Protein AF-A0A4Q4CW64-F1 (afdb_monomer)

Structure (mmCIF, N/CA/C/O backbone):
data_AF-A0A4Q4CW64-F1
#
_entry.id   AF-A0A4Q4CW64-F1
#
loop_
_atom_site.group_PDB
_atom_site.id
_atom_site.type_symbol
_atom_site.label_atom_id
_atom_site.label_alt_id
_atom_site.label_comp_id
_atom_site.label_asym_id
_atom_site.label_entity_id
_atom_site.label_seq_id
_atom_site.pdbx_PDB_ins_code
_atom_site.Cartn_x
_atom_site.Cartn_y
_atom_site.Cartn_z
_atom_site.occupancy
_atom_site.B_iso_or_equiv
_atom_site.auth_seq_id
_atom_site.auth_comp_id
_atom_site.auth_asym_id
_atom_site.auth_atom_id
_atom_site.pdbx_PDB_model_num
ATOM 1 N N . MET A 1 1 ? 19.127 7.702 -11.900 1.00 63.56 1 MET A N 1
ATOM 2 C CA . MET A 1 1 ? 18.002 7.411 -10.992 1.00 63.56 1 MET A CA 1
ATOM 3 C C . MET A 1 1 ? 16.753 7.325 -11.846 1.00 63.56 1 MET A C 1
ATOM 5 O O . MET A 1 1 ? 16.747 7.939 -12.908 1.00 63.56 1 MET A O 1
ATOM 9 N N . SER A 1 2 ? 15.791 6.485 -11.465 1.00 87.12 2 SER A N 1
ATOM 10 C CA . SER A 1 2 ? 14.531 6.346 -12.199 1.00 87.12 2 SER A CA 1
ATOM 11 C C . SER A 1 2 ? 13.650 7.577 -11.976 1.00 87.12 2 SER A C 1
ATOM 13 O O . SER A 1 2 ? 13.754 8.236 -10.934 1.00 87.12 2 SER A O 1
ATOM 15 N N . ALA A 1 3 ? 12.773 7.893 -12.928 1.00 92.69 3 ALA A N 1
ATOM 16 C CA . ALA A 1 3 ? 11.870 9.040 -12.815 1.00 92.69 3 ALA A CA 1
ATOM 17 C C . ALA A 1 3 ? 10.933 8.899 -11.603 1.00 92.69 3 ALA A C 1
ATOM 19 O O . ALA A 1 3 ? 10.601 9.889 -10.939 1.00 92.69 3 ALA A O 1
ATOM 20 N N . VAL A 1 4 ? 10.528 7.667 -11.283 1.00 94.00 4 VAL A N 1
ATOM 21 C CA . VAL A 1 4 ? 9.762 7.367 -10.068 1.00 94.00 4 VAL A CA 1
ATOM 22 C C . VAL A 1 4 ? 10.582 7.623 -8.798 1.00 94.00 4 VAL A C 1
ATOM 24 O O . VAL A 1 4 ? 10.061 8.239 -7.866 1.00 94.00 4 VAL A O 1
ATOM 27 N N . ALA A 1 5 ? 11.855 7.214 -8.750 1.00 90.81 5 ALA A N 1
ATOM 28 C CA . ALA A 1 5 ? 12.705 7.443 -7.580 1.00 90.81 5 ALA A CA 1
ATOM 29 C C . ALA A 1 5 ? 12.932 8.939 -7.312 1.00 90.81 5 ALA A C 1
ATOM 31 O O . ALA A 1 5 ? 12.840 9.365 -6.162 1.00 90.81 5 ALA A O 1
ATOM 32 N N . ASP A 1 6 ? 13.145 9.745 -8.356 1.00 94.62 6 ASP A N 1
ATOM 33 C CA . ASP A 1 6 ? 13.330 11.194 -8.214 1.00 94.62 6 ASP A CA 1
ATOM 34 C C . ASP A 1 6 ? 12.064 11.883 -7.672 1.00 94.62 6 ASP A C 1
ATOM 36 O O . ASP A 1 6 ? 12.142 12.768 -6.815 1.00 94.62 6 ASP A O 1
ATOM 40 N N . ARG A 1 7 ? 10.874 11.449 -8.113 1.00 95.12 7 ARG A N 1
ATOM 41 C CA . ARG A 1 7 ? 9.589 11.956 -7.596 1.00 95.12 7 ARG A CA 1
ATOM 42 C C . ARG A 1 7 ? 9.367 11.586 -6.135 1.00 95.12 7 ARG A C 1
ATOM 44 O O . ARG A 1 7 ? 8.898 12.424 -5.369 1.00 95.12 7 ARG A O 1
ATOM 51 N N . LEU A 1 8 ? 9.703 10.357 -5.745 1.00 94.75 8 LEU A N 1
ATOM 52 C CA . LEU A 1 8 ? 9.642 9.944 -4.343 1.00 94.75 8 LEU A CA 1
ATOM 53 C C . LEU A 1 8 ? 10.621 10.765 -3.496 1.00 94.75 8 LEU A C 1
ATOM 55 O O . LEU A 1 8 ? 10.221 11.299 -2.463 1.00 94.75 8 LEU A O 1
ATOM 59 N N . ALA A 1 9 ? 11.852 10.964 -3.972 1.00 95.06 9 ALA A N 1
ATOM 60 C CA . ALA A 1 9 ? 12.859 11.759 -3.275 1.00 95.06 9 ALA A CA 1
ATOM 61 C C . ALA A 1 9 ? 12.421 13.222 -3.081 1.00 95.06 9 ALA A C 1
ATOM 63 O O . ALA A 1 9 ? 12.618 13.781 -2.002 1.00 95.06 9 ALA A O 1
ATOM 64 N N . ALA A 1 10 ? 11.756 13.827 -4.072 1.00 96.06 10 ALA A N 1
ATOM 65 C CA . ALA A 1 10 ? 11.176 15.169 -3.951 1.00 96.06 10 ALA A CA 1
ATOM 66 C C . ALA A 1 10 ? 10.079 15.268 -2.869 1.00 96.06 10 ALA A C 1
ATOM 68 O O . ALA A 1 10 ? 9.828 16.352 -2.346 1.00 96.06 10 ALA A O 1
ATOM 69 N N . LEU A 1 11 ? 9.452 14.144 -2.510 1.00 93.62 11 LEU A N 1
ATOM 70 C CA . LEU A 1 11 ? 8.486 14.025 -1.413 1.00 93.62 11 LEU A CA 1
ATOM 71 C C . LEU A 1 11 ? 9.136 13.602 -0.082 1.00 93.62 11 LEU A C 1
ATOM 73 O O . LEU A 1 11 ? 8.417 13.345 0.884 1.00 93.62 11 LEU A O 1
ATOM 77 N N . GLY A 1 12 ? 10.469 13.492 -0.026 1.00 94.94 12 GLY A N 1
ATOM 78 C CA . GLY A 1 12 ? 11.199 12.983 1.138 1.00 94.94 12 GLY A CA 1
ATOM 79 C C . GLY A 1 12 ? 11.031 11.477 1.362 1.00 94.94 12 GLY A C 1
ATOM 80 O O . GLY A 1 12 ? 11.230 11.000 2.476 1.00 94.94 12 GLY A O 1
ATOM 81 N N . LEU A 1 13 ? 10.638 10.733 0.325 1.00 93.81 13 LEU A N 1
ATOM 82 C CA . LEU A 1 13 ? 10.399 9.292 0.366 1.00 93.81 13 LEU A CA 1
ATOM 83 C C . LEU A 1 13 ? 11.449 8.529 -0.448 1.00 93.81 13 LEU A C 1
ATOM 85 O O . LEU A 1 13 ? 12.072 9.055 -1.369 1.00 93.81 13 LEU A O 1
ATOM 89 N N . SER A 1 14 ? 11.588 7.243 -0.154 1.00 92.94 14 SER A N 1
ATOM 90 C CA . SER A 1 14 ? 12.343 6.285 -0.959 1.00 92.94 14 SER A CA 1
ATOM 91 C C . SER A 1 14 ? 11.545 4.994 -1.098 1.00 92.94 14 SER A C 1
ATOM 93 O O . SER A 1 14 ? 10.634 4.736 -0.314 1.00 92.94 14 SER A O 1
ATOM 95 N N . VAL A 1 15 ? 11.859 4.179 -2.107 1.00 90.69 15 VAL A N 1
ATOM 96 C CA . VAL A 1 15 ? 11.247 2.850 -2.230 1.00 90.69 15 VAL A CA 1
ATOM 97 C C . VAL A 1 15 ? 11.816 1.956 -1.118 1.00 90.69 15 VAL A C 1
ATOM 99 O O . VAL A 1 15 ? 13.035 1.759 -1.085 1.00 90.69 15 VAL A O 1
ATOM 102 N N . PRO A 1 16 ? 10.985 1.425 -0.203 1.00 90.50 16 PRO A N 1
ATOM 103 C CA . PRO A 1 16 ? 11.455 0.577 0.878 1.00 90.50 16 PRO A CA 1
ATOM 104 C C . PRO A 1 16 ? 11.839 -0.811 0.350 1.00 90.50 16 PRO A C 1
ATOM 106 O O . PRO A 1 16 ? 11.431 -1.208 -0.747 1.00 90.50 16 PRO A O 1
ATOM 109 N N . PRO A 1 17 ? 12.588 -1.600 1.136 1.00 87.00 17 PRO A N 1
ATOM 110 C CA . PRO A 1 17 ? 12.731 -3.023 0.875 1.00 87.00 17 PRO A CA 1
ATOM 111 C C . PRO A 1 17 ? 11.361 -3.707 0.833 1.00 87.00 17 PRO A C 1
ATOM 113 O O . PRO A 1 17 ? 10.482 -3.423 1.646 1.00 87.00 17 PRO A O 1
ATOM 116 N N . VAL A 1 18 ? 11.192 -4.654 -0.087 1.00 85.88 18 VAL A N 1
ATOM 117 C CA . VAL A 1 18 ? 9.947 -5.418 -0.217 1.00 85.88 18 VAL A CA 1
ATOM 118 C C . VAL A 1 18 ? 9.696 -6.208 1.065 1.00 85.88 18 VAL A C 1
ATOM 120 O O . VAL A 1 18 ? 10.542 -7.000 1.494 1.00 85.88 18 VAL A O 1
ATOM 123 N N . ALA A 1 19 ? 8.522 -6.015 1.667 1.00 79.38 19 ALA A N 1
ATOM 124 C CA . ALA A 1 19 ? 8.124 -6.766 2.848 1.00 79.38 19 ALA A CA 1
ATOM 125 C C . ALA A 1 19 ? 8.098 -8.274 2.546 1.00 79.38 19 ALA A C 1
ATOM 127 O O . ALA A 1 19 ? 7.601 -8.717 1.505 1.00 79.38 19 ALA A O 1
ATOM 128 N N . LYS A 1 20 ? 8.620 -9.082 3.475 1.00 79.00 20 LYS A N 1
ATOM 129 C CA . LYS A 1 20 ? 8.531 -10.541 3.357 1.00 79.00 20 LYS A CA 1
ATOM 130 C C . LYS A 1 20 ? 7.056 -10.963 3.437 1.00 79.00 20 LYS A C 1
ATOM 132 O O . LYS A 1 20 ? 6.354 -10.480 4.327 1.00 79.00 20 LYS A O 1
ATOM 137 N N . PRO A 1 21 ? 6.583 -11.868 2.562 1.00 78.31 21 PRO A N 1
ATOM 138 C CA . PRO A 1 21 ? 5.235 -12.412 2.669 1.00 78.31 21 PRO A CA 1
ATOM 139 C C . PRO A 1 21 ? 4.969 -13.020 4.048 1.00 78.31 21 PRO A C 1
ATOM 141 O O . PRO A 1 21 ? 5.820 -13.713 4.605 1.00 78.31 21 PRO A O 1
ATOM 144 N N . VAL A 1 22 ? 3.768 -12.787 4.580 1.00 73.94 22 VAL A N 1
ATOM 145 C CA . VAL A 1 22 ? 3.339 -13.303 5.894 1.00 73.94 22 VAL A CA 1
ATOM 146 C C . VAL A 1 22 ? 2.865 -14.765 5.800 1.00 73.94 22 VAL A C 1
ATOM 148 O O . VAL A 1 22 ? 2.749 -15.456 6.808 1.00 73.94 22 VAL A O 1
ATOM 151 N N . ALA A 1 23 ? 2.606 -15.260 4.586 1.00 77.00 23 ALA A N 1
ATOM 152 C CA . ALA A 1 23 ? 2.188 -16.634 4.312 1.00 77.00 23 ALA A CA 1
ATOM 153 C C . ALA A 1 23 ? 2.653 -17.086 2.912 1.00 77.00 23 ALA A C 1
ATOM 155 O O . ALA A 1 23 ? 3.464 -16.422 2.269 1.00 77.00 23 ALA A O 1
ATOM 156 N N . ALA A 1 24 ? 2.138 -18.222 2.431 1.00 86.75 24 ALA A N 1
ATOM 157 C CA . ALA A 1 24 ? 2.483 -18.810 1.134 1.00 86.75 24 ALA A CA 1
ATOM 158 C C . ALA A 1 24 ? 1.832 -18.067 -0.057 1.00 86.75 24 ALA A C 1
ATOM 160 O O . ALA A 1 24 ? 0.969 -18.608 -0.746 1.00 86.75 24 ALA A O 1
ATOM 161 N N . TYR A 1 25 ? 2.238 -16.817 -0.287 1.00 86.00 25 TYR A N 1
ATOM 162 C CA . TYR A 1 25 ? 1.871 -15.99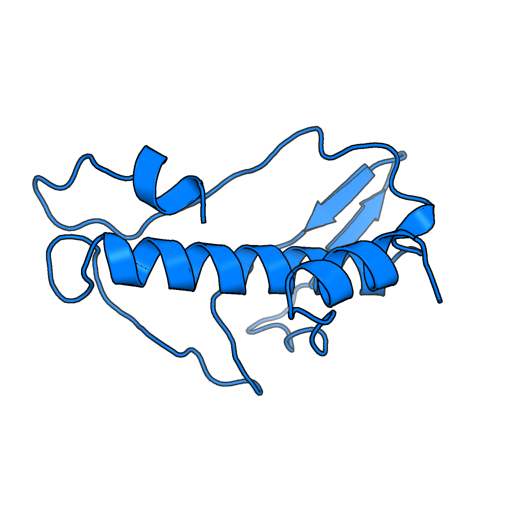9 -1.449 1.00 86.00 25 TYR A CA 1
ATOM 163 C C . TYR A 1 25 ? 3.031 -15.069 -1.849 1.00 86.00 25 TYR A C 1
ATOM 165 O O . TYR A 1 25 ? 3.977 -14.886 -1.084 1.00 86.00 25 TYR A O 1
ATOM 173 N N . VAL A 1 26 ? 2.973 -14.481 -3.049 1.00 92.50 26 VAL A N 1
ATOM 174 C CA . VAL A 1 26 ? 3.982 -13.520 -3.540 1.00 92.50 26 VAL A CA 1
ATOM 175 C C . VAL A 1 26 ? 3.521 -12.066 -3.346 1.00 92.50 26 VAL A C 1
ATOM 177 O O . VAL A 1 26 ? 2.318 -11.802 -3.423 1.00 92.50 26 VAL A O 1
ATOM 180 N N . PRO A 1 27 ? 4.430 -11.098 -3.117 1.00 92.62 27 PRO A N 1
ATOM 181 C CA . PRO A 1 27 ? 4.056 -9.695 -2.902 1.00 92.62 27 PRO A CA 1
ATOM 182 C C . PRO A 1 27 ? 3.325 -9.072 -4.096 1.00 92.62 27 PRO A C 1
ATOM 184 O O . PRO A 1 27 ? 2.388 -8.297 -3.905 1.00 92.62 27 PRO A O 1
ATOM 187 N N . ALA A 1 28 ? 3.732 -9.442 -5.312 1.00 96.50 28 ALA A N 1
ATOM 188 C CA . ALA A 1 28 ? 3.098 -9.048 -6.559 1.00 96.50 28 ALA A CA 1
ATOM 189 C C . ALA A 1 28 ? 3.320 -10.101 -7.656 1.00 96.50 28 ALA A C 1
ATOM 191 O O . ALA A 1 28 ? 4.220 -10.937 -7.556 1.00 96.50 28 ALA A O 1
ATOM 192 N N . LEU A 1 29 ? 2.504 -10.044 -8.708 1.00 96.88 29 LEU A N 1
ATOM 193 C CA . LEU A 1 29 ? 2.632 -10.864 -9.911 1.00 96.88 29 LEU A CA 1
ATOM 194 C C . LEU A 1 29 ? 2.340 -10.016 -11.153 1.00 96.88 29 LEU A C 1
ATOM 196 O O . LEU A 1 29 ? 1.295 -9.368 -11.228 1.00 96.88 29 LEU A O 1
ATOM 200 N N . ALA A 1 30 ? 3.234 -10.065 -12.141 1.00 97.69 30 ALA A N 1
ATOM 201 C CA . ALA A 1 30 ? 2.994 -9.511 -13.468 1.00 97.69 30 ALA A CA 1
ATOM 202 C C . ALA A 1 30 ? 2.304 -10.556 -14.361 1.00 97.69 30 ALA A C 1
ATOM 204 O O . ALA A 1 30 ? 2.821 -11.659 -14.555 1.00 97.69 30 ALA A O 1
ATOM 205 N N . HIS A 1 31 ? 1.131 -10.229 -14.902 1.00 97.44 31 HIS A N 1
ATOM 206 C CA . HIS A 1 31 ? 0.382 -11.107 -15.797 1.00 97.44 31 HIS A CA 1
ATOM 207 C C . HIS A 1 31 ? -0.519 -10.310 -16.746 1.00 97.44 31 HIS A C 1
ATOM 209 O O . HIS A 1 31 ? -1.248 -9.416 -16.323 1.00 97.44 31 HIS A O 1
ATOM 215 N N . GLY A 1 32 ? -0.497 -10.652 -18.039 1.00 96.12 32 GLY A N 1
ATOM 216 C CA . GLY A 1 32 ? -1.415 -10.077 -19.029 1.00 96.12 32 GLY A CA 1
ATOM 217 C C . GLY A 1 32 ? -1.308 -8.556 -19.198 1.00 96.12 32 GLY A C 1
ATOM 218 O O . GLY A 1 32 ? -2.314 -7.913 -19.474 1.00 96.12 32 GLY A O 1
ATOM 219 N N . GLY A 1 33 ? -0.119 -7.977 -18.994 1.00 96.44 33 GLY A N 1
ATOM 220 C CA . GLY A 1 33 ? 0.104 -6.525 -19.066 1.00 96.44 33 GLY A CA 1
ATOM 221 C C . GLY A 1 33 ? -0.265 -5.753 -17.794 1.00 96.44 33 GLY A C 1
ATOM 222 O O . GLY A 1 33 ? -0.171 -4.530 -17.782 1.00 96.44 33 GLY A O 1
ATOM 223 N N . PHE A 1 34 ? -0.653 -6.446 -16.722 1.00 98.19 34 PHE A N 1
ATOM 224 C CA . PHE A 1 34 ? -0.939 -5.852 -15.420 1.00 98.19 34 PHE A CA 1
ATOM 225 C C . PHE A 1 34 ? 0.016 -6.384 -14.357 1.00 98.19 34 PHE A C 1
ATOM 227 O O . PHE A 1 34 ? 0.462 -7.529 -14.425 1.00 98.19 34 PHE A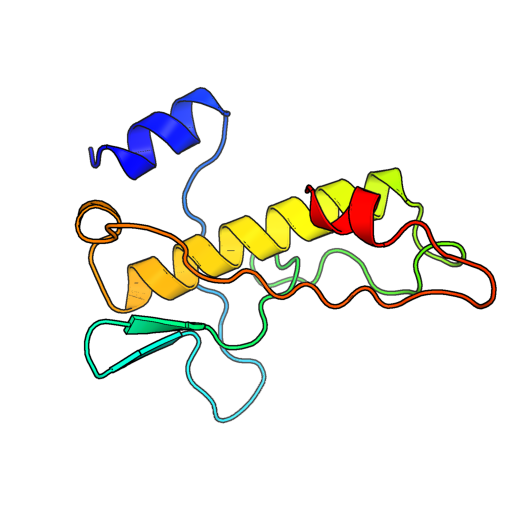 O 1
ATOM 234 N N . VAL A 1 35 ? 0.272 -5.569 -13.337 1.00 98.31 35 VAL A N 1
ATOM 235 C CA . VAL A 1 35 ? 0.872 -6.022 -12.081 1.00 98.31 35 VAL A CA 1
ATOM 236 C C . VAL A 1 35 ? -0.213 -6.030 -11.016 1.00 98.31 35 VAL A C 1
ATOM 238 O O . VAL A 1 35 ? -0.854 -5.011 -10.765 1.00 98.31 35 VAL A O 1
ATOM 241 N N . PHE A 1 36 ? -0.419 -7.184 -10.391 1.00 98.00 36 PHE A N 1
ATOM 242 C CA . PHE A 1 36 ? -1.333 -7.344 -9.267 1.00 98.00 36 PHE A CA 1
ATOM 243 C C . PHE A 1 36 ? -0.524 -7.468 -7.986 1.00 98.00 36 PHE A C 1
ATOM 245 O O . PHE A 1 36 ? 0.319 -8.356 -7.878 1.00 98.00 36 PHE A O 1
ATOM 252 N N . THR A 1 37 ? -0.787 -6.601 -7.014 1.00 97.12 37 THR A N 1
ATOM 253 C CA . THR A 1 37 ? -0.210 -6.716 -5.676 1.00 97.12 37 THR A CA 1
ATOM 254 C C . THR A 1 37 ? -1.102 -7.577 -4.786 1.00 97.12 37 THR A C 1
ATOM 256 O O . THR A 1 37 ? -2.332 -7.550 -4.875 1.00 97.12 37 THR A O 1
ATOM 259 N N . SER A 1 38 ? -0.474 -8.336 -3.893 1.00 95.31 38 SER A N 1
ATOM 260 C CA . SER A 1 38 ? -1.146 -8.837 -2.693 1.00 95.31 38 SER A CA 1
ATOM 261 C C . SER A 1 38 ? -1.426 -7.676 -1.731 1.00 95.31 38 SER A C 1
ATOM 263 O O . SER A 1 38 ? -0.932 -6.565 -1.930 1.00 95.31 38 SER A O 1
ATOM 265 N N . GLY A 1 39 ? -2.186 -7.923 -0.661 1.00 94.81 39 GLY A N 1
ATOM 266 C CA . GLY A 1 39 ? -2.435 -6.911 0.368 1.00 94.81 39 GLY A CA 1
ATOM 267 C C . GLY A 1 39 ? -1.134 -6.380 0.976 1.00 94.81 39 GLY A C 1
ATOM 268 O O . GLY A 1 39 ? -0.277 -7.163 1.385 1.00 94.81 39 GLY A O 1
ATOM 269 N N . GLN A 1 40 ? -1.004 -5.056 1.028 1.00 96.12 40 GLN A N 1
ATOM 270 C CA . GLN A 1 40 ? 0.146 -4.365 1.606 1.00 96.12 40 GLN A CA 1
ATOM 271 C C . GLN A 1 40 ? -0.275 -3.677 2.895 1.00 96.12 40 GLN A C 1
ATOM 273 O O . GLN A 1 40 ? -1.353 -3.091 2.976 1.00 96.12 40 GLN A O 1
ATOM 278 N N . LEU A 1 41 ? 0.572 -3.794 3.910 1.00 95.81 41 LEU A N 1
ATOM 279 C CA . LEU A 1 41 ? 0.331 -3.292 5.258 1.00 95.81 41 LEU A CA 1
ATOM 280 C C . LEU A 1 41 ? 1.371 -2.218 5.605 1.00 95.81 41 LEU A C 1
ATOM 282 O O . LEU A 1 41 ? 2.407 -2.153 4.934 1.00 95.81 41 LEU A O 1
ATOM 286 N N . PRO A 1 42 ? 1.140 -1.399 6.648 1.00 96.31 42 PRO A N 1
ATOM 287 C CA . PRO A 1 42 ? 2.091 -0.386 7.100 1.00 96.31 42 PRO A CA 1
ATOM 288 C C . PRO A 1 42 ? 3.281 -1.010 7.849 1.00 96.31 42 PRO A C 1
ATOM 290 O O . PRO A 1 42 ? 3.461 -0.826 9.052 1.00 96.31 42 PRO A O 1
ATOM 293 N N . PHE A 1 43 ? 4.080 -1.809 7.143 1.00 94.50 43 PHE A N 1
ATOM 294 C CA . PHE A 1 43 ? 5.354 -2.311 7.639 1.00 94.50 43 PHE A CA 1
ATOM 295 C C . PHE A 1 43 ? 6.445 -1.256 7.467 1.00 94.50 43 PHE A C 1
ATOM 297 O O . PHE A 1 43 ? 6.593 -0.697 6.381 1.00 94.50 43 PHE A O 1
ATOM 304 N N . VAL A 1 44 ? 7.243 -1.057 8.512 1.00 93.12 44 VAL A N 1
ATOM 305 C CA . VAL A 1 44 ? 8.500 -0.299 8.484 1.00 93.12 44 VAL A CA 1
ATOM 306 C C . VAL A 1 44 ? 9.569 -1.191 9.099 1.00 93.12 44 VAL A C 1
ATOM 308 O O . VAL A 1 44 ? 9.359 -1.756 10.170 1.00 93.12 44 VAL A O 1
ATOM 311 N N . ASP A 1 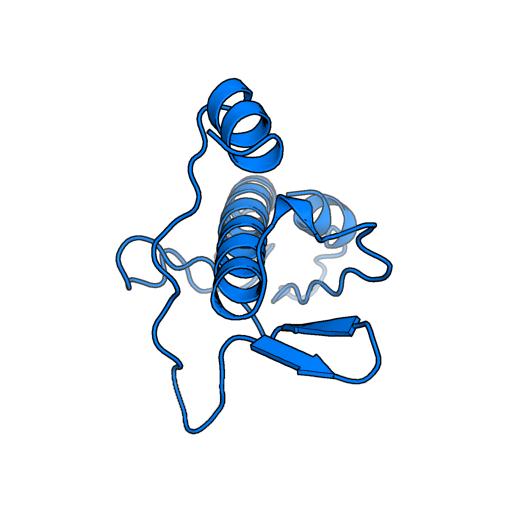45 ? 10.670 -1.406 8.379 1.00 88.88 45 ASP A N 1
ATOM 312 C CA . ASP A 1 45 ? 11.767 -2.292 8.799 1.00 88.88 45 ASP A CA 1
ATOM 313 C C . ASP A 1 45 ? 11.305 -3.701 9.230 1.00 88.88 45 ASP A C 1
ATOM 315 O O . ASP A 1 45 ? 11.843 -4.323 10.144 1.00 88.88 45 ASP A O 1
ATOM 319 N N . GLY A 1 46 ? 10.272 -4.221 8.556 1.00 87.69 46 GLY A N 1
ATOM 320 C CA . GLY A 1 46 ? 9.692 -5.540 8.831 1.00 87.69 46 GLY A CA 1
ATOM 321 C C . GLY A 1 46 ? 8.764 -5.599 10.050 1.00 87.69 46 GLY A C 1
ATOM 322 O O . GLY A 1 46 ? 8.264 -6.678 10.369 1.00 87.69 46 GLY A O 1
ATOM 323 N N . VAL A 1 47 ? 8.489 -4.467 10.701 1.00 90.94 47 VAL A N 1
ATOM 324 C CA . VAL A 1 47 ? 7.584 -4.361 11.852 1.00 90.94 47 VAL A CA 1
ATOM 325 C C . VAL A 1 47 ? 6.286 -3.681 11.438 1.00 90.94 47 VAL A C 1
ATOM 327 O O . VAL A 1 47 ? 6.302 -2.646 10.777 1.00 90.94 47 VAL A O 1
ATOM 330 N N . LEU A 1 48 ? 5.149 -4.274 11.808 1.00 93.25 48 LEU A N 1
ATOM 331 C CA . LEU A 1 48 ? 3.843 -3.656 11.602 1.00 93.25 48 LEU A CA 1
ATOM 332 C C . LEU A 1 48 ? 3.691 -2.519 12.615 1.00 93.25 48 LEU A C 1
ATOM 334 O O . LEU A 1 48 ? 3.614 -2.784 13.815 1.00 93.25 48 LEU A O 1
ATOM 338 N N . VAL A 1 49 ? 3.690 -1.270 12.146 1.00 95.25 49 VAL A N 1
ATOM 339 C CA . VAL A 1 49 ? 3.870 -0.110 13.040 1.00 95.25 49 VAL A CA 1
ATOM 340 C C . VAL A 1 49 ? 2.642 0.237 13.880 1.00 95.25 49 VAL A C 1
ATOM 342 O O . VAL A 1 49 ? 2.781 0.895 14.906 1.00 95.25 49 VAL A O 1
ATOM 345 N N . ALA A 1 50 ? 1.457 -0.231 13.488 1.00 96.50 50 ALA A N 1
ATOM 346 C CA . ALA A 1 50 ? 0.228 -0.045 14.248 1.00 96.50 50 ALA A CA 1
ATOM 347 C C . ALA A 1 50 ? -0.784 -1.160 13.960 1.00 96.50 50 ALA A C 1
ATOM 349 O O . ALA A 1 50 ? -0.821 -1.740 12.872 1.00 96.50 50 ALA A O 1
ATOM 350 N N . THR A 1 51 ? -1.641 -1.431 14.943 1.00 96.69 51 THR A N 1
ATOM 351 C CA . THR A 1 51 ? -2.797 -2.328 14.819 1.00 96.69 51 THR A CA 1
ATOM 352 C C . THR A 1 51 ? -3.973 -1.739 15.584 1.00 96.69 51 THR A C 1
ATOM 354 O O . THR A 1 51 ? -3.772 -1.072 16.594 1.00 96.69 51 THR A O 1
ATOM 357 N N . GLY A 1 52 ? -5.193 -1.998 15.120 1.00 97.56 52 GLY A N 1
ATOM 358 C CA . GLY A 1 52 ? -6.408 -1.486 15.748 1.00 97.56 52 GLY A CA 1
ATOM 359 C C . GLY A 1 52 ? -7.439 -1.044 14.720 1.00 97.56 52 GLY A C 1
ATOM 360 O O . GLY A 1 52 ? -7.243 -1.205 13.512 1.00 97.56 52 GLY A O 1
ATOM 361 N N . LYS A 1 53 ? -8.562 -0.518 15.204 1.00 98.69 53 LYS A N 1
ATOM 362 C CA . LYS A 1 53 ? -9.640 0.011 14.374 1.00 98.69 53 LYS A CA 1
ATOM 363 C C . LYS A 1 53 ? -9.585 1.536 14.339 1.00 98.69 53 LYS A C 1
ATOM 365 O O . LYS A 1 53 ? -9.467 2.192 15.372 1.00 98.69 53 LYS A O 1
ATOM 370 N N . VAL A 1 54 ? -9.752 2.106 13.151 1.00 98.56 54 VAL A N 1
ATOM 371 C CA . VAL A 1 54 ? -9.873 3.552 12.958 1.00 98.56 54 VAL A CA 1
ATOM 372 C C . VAL A 1 54 ? -11.175 4.056 13.573 1.00 98.56 54 VAL A C 1
ATOM 374 O O . VAL A 1 54 ? -12.234 3.454 13.373 1.00 98.56 54 VAL A O 1
ATOM 377 N N . GLY A 1 55 ? -11.090 5.145 14.336 1.00 96.94 55 GLY A N 1
ATOM 378 C CA . GLY A 1 55 ? -12.192 5.631 15.174 1.00 96.94 55 GLY A CA 1
ATOM 379 C C . GLY A 1 55 ? -12.318 4.886 16.509 1.00 96.94 55 GLY A C 1
ATOM 380 O O . GLY A 1 55 ? -13.283 5.105 17.236 1.00 96.94 55 GLY A O 1
ATOM 381 N N . GLY A 1 56 ? -11.363 4.002 16.812 1.00 97.31 56 GLY A N 1
ATOM 382 C CA . GLY A 1 56 ? -11.185 3.329 18.094 1.00 97.31 56 GLY A CA 1
ATOM 383 C C . GLY A 1 56 ? -9.753 3.526 18.582 1.00 97.31 56 GLY A C 1
ATOM 384 O O . GLY A 1 56 ? -9.400 4.610 19.037 1.00 97.31 56 GLY A O 1
ATOM 385 N N . GLU A 1 57 ? -8.933 2.483 18.468 1.00 98.00 57 GLU A N 1
ATOM 386 C CA . GLU A 1 57 ? -7.530 2.489 18.895 1.00 98.00 57 GLU A CA 1
ATOM 387 C C . GLU A 1 57 ? -6.631 3.357 18.005 1.00 98.00 57 GLU A C 1
ATOM 389 O O . GLU A 1 57 ? -5.597 3.824 18.472 1.00 98.00 57 GLU A O 1
ATOM 394 N N . VAL A 1 58 ? -7.022 3.570 16.743 1.00 98.31 58 VAL A N 1
ATOM 395 C CA . VAL A 1 58 ? -6.247 4.334 15.754 1.00 98.31 58 VAL A CA 1
ATOM 396 C C . VAL A 1 58 ? -7.017 5.592 15.348 1.00 98.31 58 VAL A C 1
ATOM 398 O O . VAL A 1 58 ? -8.211 5.539 15.017 1.00 98.31 58 VAL A O 1
ATOM 401 N N . GLY A 1 59 ? -6.338 6.740 15.361 1.00 98.12 59 GLY A N 1
ATOM 402 C CA . GLY A 1 59 ? -6.902 8.013 14.899 1.00 98.12 59 GLY A CA 1
ATOM 403 C C . GLY A 1 59 ? -7.024 8.085 13.371 1.00 98.12 59 GLY A C 1
ATOM 404 O O . GLY A 1 59 ? -6.327 7.379 12.653 1.00 98.12 59 GLY A O 1
ATOM 405 N N . ALA A 1 60 ? -7.891 8.954 12.839 1.00 98.06 60 ALA A N 1
ATOM 406 C CA . ALA A 1 60 ? -8.047 9.099 11.384 1.00 98.06 60 ALA A CA 1
ATOM 407 C C . ALA A 1 60 ? -6.784 9.658 10.696 1.00 98.06 60 ALA A C 1
ATOM 409 O O . ALA A 1 60 ? -6.387 9.144 9.656 1.00 98.06 60 ALA A O 1
ATOM 410 N N . GLU A 1 61 ? -6.136 10.658 11.302 1.00 97.88 61 GLU A N 1
ATOM 411 C CA . GLU A 1 61 ? -4.871 11.235 10.812 1.00 97.88 61 GLU A CA 1
ATOM 412 C C . GLU A 1 61 ? -3.723 10.218 10.870 1.00 97.88 61 GLU A C 1
ATOM 414 O O . GLU A 1 61 ? -2.957 10.065 9.928 1.00 97.88 61 GLU A O 1
ATOM 419 N N . GLU A 1 62 ? -3.639 9.445 11.955 1.00 98.25 62 GLU A N 1
ATOM 420 C CA . GLU A 1 62 ? -2.670 8.353 12.060 1.00 98.25 62 GLU A CA 1
ATOM 421 C C . GLU A 1 62 ? -2.927 7.291 10.983 1.00 98.25 62 GLU A C 1
ATOM 423 O O . GLU A 1 62 ? -2.004 6.844 10.309 1.00 98.25 62 GLU A O 1
ATOM 428 N N . ALA A 1 63 ? -4.191 6.924 10.762 1.00 98.44 63 ALA A N 1
ATOM 429 C CA . ALA A 1 63 ? -4.566 5.972 9.727 1.00 98.44 63 ALA A CA 1
ATOM 430 C C . ALA A 1 63 ? -4.229 6.457 8.311 1.00 98.44 63 ALA A C 1
ATOM 432 O O . ALA A 1 63 ? -3.883 5.625 7.474 1.00 98.44 63 ALA A O 1
ATOM 433 N N . TYR A 1 64 ? -4.302 7.764 8.044 1.00 98.56 64 TYR A N 1
ATOM 434 C CA . TYR A 1 64 ? -3.837 8.356 6.788 1.00 98.56 64 TYR A CA 1
ATOM 435 C C . TYR A 1 64 ? -2.339 8.090 6.583 1.00 98.56 64 TYR A C 1
ATOM 437 O O . TYR A 1 64 ? -1.939 7.542 5.558 1.00 98.56 64 TYR A O 1
ATOM 445 N N . GLU A 1 65 ? -1.504 8.363 7.586 1.00 98.06 65 GLU A N 1
ATOM 446 C CA . GLU A 1 65 ? -0.064 8.085 7.492 1.00 98.06 65 GLU A CA 1
ATOM 447 C C . GLU A 1 65 ? 0.230 6.579 7.364 1.00 98.06 65 GLU A C 1
ATOM 449 O O . GLU A 1 65 ? 1.109 6.164 6.605 1.00 98.06 65 GLU A O 1
ATOM 454 N N . LEU A 1 66 ? -0.547 5.724 8.035 1.00 98.19 66 LEU A N 1
ATOM 455 C CA . LEU A 1 66 ? -0.451 4.271 7.868 1.00 98.19 66 LEU A CA 1
ATOM 456 C C . LEU A 1 66 ? -0.830 3.831 6.442 1.00 98.19 66 LEU A C 1
ATOM 458 O O . LEU A 1 66 ? -0.169 2.959 5.872 1.00 98.19 66 LEU A O 1
ATOM 462 N N . ALA A 1 67 ? -1.860 4.430 5.840 1.00 98.25 67 ALA A N 1
ATOM 463 C CA . ALA A 1 67 ? -2.228 4.165 4.450 1.00 98.25 67 ALA A CA 1
ATOM 464 C C . ALA A 1 67 ? -1.106 4.580 3.485 1.00 98.25 67 ALA A C 1
ATOM 466 O O . ALA A 1 67 ? -0.749 3.782 2.616 1.00 98.25 67 ALA A O 1
ATOM 467 N N . ARG A 1 68 ? -0.450 5.723 3.731 1.00 97.19 68 ARG A N 1
ATOM 468 C CA . ARG A 1 68 ? 0.725 6.180 2.972 1.00 97.19 68 ARG A CA 1
ATOM 469 C C . ARG A 1 68 ? 1.869 5.174 2.999 1.00 97.19 68 ARG A C 1
ATOM 471 O O . ARG A 1 68 ? 2.457 4.860 1.962 1.00 97.19 68 ARG A O 1
ATOM 478 N N . ILE A 1 69 ? 2.177 4.625 4.175 1.00 97.25 69 ILE A N 1
ATOM 479 C CA . ILE A 1 69 ? 3.209 3.585 4.323 1.00 97.25 69 ILE A CA 1
ATOM 480 C C . ILE A 1 69 ? 2.798 2.320 3.556 1.00 97.25 69 ILE A C 1
ATOM 482 O O . ILE A 1 69 ? 3.610 1.742 2.830 1.00 97.25 69 ILE A O 1
ATOM 486 N N . ALA A 1 70 ? 1.537 1.893 3.667 1.00 97.31 70 ALA A N 1
ATOM 487 C CA . ALA A 1 70 ? 1.031 0.734 2.933 1.00 97.31 70 ALA A CA 1
ATOM 488 C C . ALA A 1 70 ? 1.087 0.941 1.406 1.00 97.31 70 ALA A C 1
ATOM 490 O O . ALA A 1 70 ? 1.467 0.021 0.676 1.00 97.31 70 ALA A O 1
ATOM 491 N N . ALA A 1 71 ? 0.777 2.146 0.921 1.00 97.19 71 ALA A N 1
ATOM 492 C CA . ALA A 1 71 ? 0.889 2.520 -0.485 1.00 97.19 71 ALA A CA 1
ATOM 493 C C . ALA A 1 71 ? 2.347 2.478 -0.965 1.00 97.19 71 ALA A C 1
ATOM 495 O O . ALA A 1 71 ? 2.639 1.925 -2.028 1.00 97.19 71 ALA A O 1
ATOM 496 N N . LEU A 1 72 ? 3.285 2.974 -0.158 1.00 96.75 72 LEU A N 1
ATOM 497 C CA . LEU A 1 72 ? 4.710 2.919 -0.471 1.00 96.75 72 LEU A CA 1
ATOM 498 C C . LEU A 1 72 ? 5.240 1.471 -0.515 1.00 96.75 72 LEU A C 1
ATOM 500 O O . LEU A 1 72 ? 6.008 1.114 -1.412 1.00 96.75 72 LEU A O 1
ATOM 504 N N . ASN A 1 73 ? 4.760 0.602 0.378 1.00 96.88 73 ASN A N 1
ATOM 505 C CA . ASN A 1 73 ? 5.042 -0.835 0.326 1.00 96.88 73 ASN A CA 1
ATOM 506 C C . ASN A 1 73 ? 4.447 -1.503 -0.928 1.00 96.88 73 ASN A C 1
ATOM 508 O O . ASN A 1 73 ? 5.063 -2.409 -1.491 1.00 96.88 73 ASN A O 1
ATOM 512 N N . ALA A 1 74 ? 3.302 -1.027 -1.428 1.00 97.00 74 ALA A N 1
ATOM 513 C CA . ALA A 1 74 ? 2.758 -1.473 -2.712 1.00 97.00 74 ALA A CA 1
ATOM 514 C C . ALA A 1 74 ? 3.631 -1.071 -3.897 1.00 97.00 74 ALA A C 1
ATOM 516 O O . ALA A 1 74 ? 3.848 -1.898 -4.783 1.00 97.00 74 ALA A O 1
ATOM 517 N N . VAL A 1 75 ? 4.191 0.141 -3.892 1.00 96.62 75 VAL A N 1
ATOM 518 C CA . VAL A 1 75 ? 5.175 0.560 -4.900 1.00 96.62 75 VAL A CA 1
ATOM 519 C C . VAL A 1 75 ? 6.399 -0.359 -4.862 1.00 96.62 75 VAL A C 1
ATOM 521 O O . VAL A 1 75 ? 6.810 -0.856 -5.908 1.00 96.62 75 VAL A O 1
ATOM 524 N N . ALA A 1 76 ? 6.930 -0.676 -3.678 1.00 96.25 76 ALA A N 1
ATOM 525 C CA . ALA A 1 76 ? 8.029 -1.636 -3.553 1.00 96.25 76 ALA A CA 1
ATOM 526 C C . ALA A 1 76 ? 7.660 -3.028 -4.096 1.00 96.25 76 ALA A C 1
ATOM 528 O O . ALA A 1 76 ? 8.441 -3.629 -4.834 1.00 96.25 76 ALA A O 1
ATOM 529 N N . ALA A 1 77 ? 6.459 -3.532 -3.792 1.00 96.69 77 ALA A N 1
ATOM 530 C CA . ALA A 1 77 ? 5.985 -4.814 -4.308 1.00 96.69 77 ALA A CA 1
ATOM 531 C C . ALA A 1 77 ? 5.898 -4.824 -5.846 1.00 96.69 77 ALA A C 1
ATOM 533 O O . ALA A 1 77 ? 6.325 -5.797 -6.467 1.00 96.69 77 ALA A O 1
ATOM 534 N N . VAL A 1 78 ? 5.416 -3.746 -6.473 1.00 97.38 78 VAL A N 1
ATOM 535 C CA . VAL A 1 78 ? 5.421 -3.604 -7.942 1.00 97.38 78 VAL A CA 1
ATOM 536 C C . VAL A 1 78 ? 6.854 -3.605 -8.483 1.00 97.38 78 VAL A C 1
ATOM 538 O O . VAL A 1 78 ? 7.165 -4.398 -9.370 1.00 97.38 78 VAL A O 1
ATOM 541 N N . GLY A 1 79 ? 7.744 -2.811 -7.882 1.00 95.81 79 GLY A N 1
ATOM 542 C CA . GLY A 1 79 ? 9.166 -2.736 -8.246 1.00 95.81 79 GLY A CA 1
ATOM 543 C C . GLY A 1 79 ? 9.950 -4.044 -8.063 1.00 95.81 79 GLY A C 1
ATOM 544 O O . GLY A 1 79 ? 11.084 -4.161 -8.517 1.00 95.81 79 GLY A O 1
ATOM 545 N N . SER A 1 80 ? 9.360 -5.045 -7.401 1.00 95.31 80 SER A N 1
ATOM 546 C CA . SER A 1 80 ? 9.951 -6.379 -7.244 1.00 95.31 80 SER A CA 1
ATOM 547 C C . SER A 1 80 ? 9.757 -7.291 -8.457 1.00 95.31 80 SER A C 1
ATOM 549 O O . SER A 1 80 ? 10.452 -8.301 -8.575 1.00 95.31 80 SER A O 1
ATOM 551 N N . VAL A 1 81 ? 8.812 -6.959 -9.342 1.00 96.88 81 VAL A N 1
ATOM 552 C CA . VAL A 1 81 ? 8.461 -7.780 -10.513 1.00 96.88 81 VAL A CA 1
ATOM 553 C C . 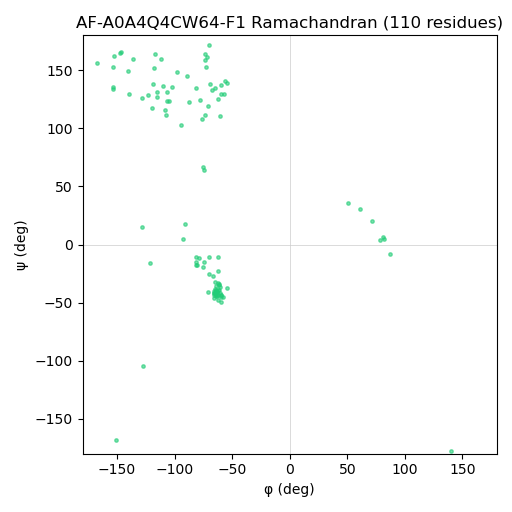VAL A 1 81 ? 8.628 -7.055 -11.847 1.00 96.88 81 VAL A C 1
ATOM 555 O O . VAL A 1 81 ? 8.654 -7.720 -12.881 1.00 96.88 81 VAL A O 1
ATOM 558 N N . VAL A 1 82 ? 8.742 -5.724 -11.838 1.00 96.56 82 VAL A N 1
ATOM 559 C CA . VAL A 1 82 ? 8.966 -4.870 -13.019 1.00 96.56 82 VAL A CA 1
ATOM 560 C C . VAL A 1 82 ? 9.814 -3.652 -12.640 1.00 96.56 82 VAL A C 1
ATOM 562 O O . VAL A 1 82 ? 9.919 -3.330 -11.456 1.00 96.56 82 VAL A O 1
ATOM 565 N N . ASP A 1 83 ? 10.375 -2.944 -13.624 1.00 96.06 83 ASP A N 1
ATOM 566 C CA . ASP A 1 83 ? 10.884 -1.589 -13.383 1.00 96.06 83 ASP A CA 1
ATOM 567 C C . ASP A 1 83 ? 9.699 -0.640 -13.128 1.00 96.06 83 ASP A C 1
ATOM 569 O O . ASP A 1 83 ? 8.661 -0.715 -13.790 1.00 96.06 83 ASP A O 1
ATOM 573 N N . LEU A 1 84 ? 9.831 0.254 -12.149 1.00 96.12 84 LEU A N 1
ATOM 574 C CA . LEU A 1 84 ? 8.788 1.226 -11.825 1.00 96.12 84 LEU A CA 1
ATOM 575 C C . LEU A 1 84 ? 8.583 2.251 -12.944 1.00 96.12 84 LEU A C 1
ATOM 577 O O . LEU A 1 84 ? 7.469 2.756 -13.087 1.00 96.12 84 LEU A O 1
ATOM 581 N N . ASP A 1 85 ? 9.614 2.534 -13.742 1.00 96.25 85 ASP A N 1
ATOM 582 C CA . ASP A 1 85 ? 9.496 3.444 -14.886 1.00 96.25 85 ASP A CA 1
ATOM 583 C C . ASP A 1 85 ? 8.740 2.805 -16.075 1.00 96.25 85 ASP A C 1
ATOM 585 O O . ASP A 1 85 ? 8.242 3.534 -16.935 1.00 96.25 85 ASP A O 1
ATOM 589 N N . ASP A 1 86 ? 8.557 1.476 -16.090 1.00 96.50 86 ASP A N 1
ATOM 590 C CA . ASP A 1 86 ? 7.727 0.769 -17.083 1.00 96.50 86 ASP A CA 1
ATOM 591 C C . ASP A 1 86 ? 6.221 0.822 -16.743 1.00 96.50 86 ASP A C 1
ATOM 593 O O . ASP A 1 86 ? 5.363 0.451 -17.556 1.00 96.50 86 ASP A O 1
ATOM 597 N N . VAL A 1 87 ? 5.858 1.281 -15.538 1.00 96.88 87 VAL A N 1
ATOM 598 C CA . VAL A 1 87 ? 4.461 1.374 -15.099 1.00 96.88 87 VAL A CA 1
ATOM 599 C C . VAL A 1 87 ? 3.784 2.573 -15.759 1.00 96.88 87 VAL A C 1
ATOM 601 O O . VAL A 1 87 ? 3.991 3.726 -15.389 1.00 96.88 87 VAL A O 1
ATOM 604 N N . VAL A 1 88 ? 2.891 2.292 -16.707 1.00 96.75 88 VAL A N 1
ATOM 605 C CA . VAL A 1 88 ? 2.183 3.333 -17.468 1.00 96.75 88 VAL A CA 1
ATOM 606 C C . VAL A 1 88 ? 1.150 4.082 -16.617 1.00 96.75 88 VAL A C 1
ATOM 608 O O . VAL A 1 88 ? 0.989 5.291 -16.764 1.00 96.75 88 VAL A O 1
ATOM 611 N N . GLN A 1 89 ? 0.407 3.374 -15.759 1.00 97.00 89 GLN A N 1
ATOM 612 C CA . GLN A 1 89 ? -0.650 3.956 -14.925 1.00 97.00 89 GLN A CA 1
ATOM 613 C C . GLN A 1 89 ? -1.116 2.993 -13.825 1.00 97.00 89 GLN A C 1
ATOM 615 O O . GLN A 1 89 ? -1.065 1.772 -13.985 1.00 97.00 89 GLN A O 1
ATOM 620 N N . VAL A 1 90 ? -1.671 3.545 -12.745 1.00 97.56 90 VAL A N 1
ATOM 621 C CA . VAL A 1 90 ? -2.396 2.782 -11.721 1.00 97.56 90 VAL A CA 1
ATOM 622 C C . VAL A 1 90 ? -3.887 2.807 -12.060 1.00 97.56 90 VAL A C 1
ATOM 624 O O . VAL A 1 90 ? -4.565 3.803 -11.838 1.00 97.56 90 VAL A O 1
ATOM 627 N N . VAL A 1 91 ? -4.407 1.707 -12.610 1.00 97.81 91 VAL A N 1
ATOM 628 C CA . VAL A 1 91 ? -5.820 1.617 -13.047 1.00 97.81 91 VAL A CA 1
ATOM 629 C C . VAL A 1 91 ? -6.805 1.336 -11.910 1.00 97.81 91 VAL A C 1
ATOM 631 O O . VAL A 1 91 ? -8.012 1.500 -12.076 1.00 97.81 91 VAL A O 1
ATOM 634 N N . LYS A 1 92 ? -6.315 0.856 -10.763 1.00 97.62 92 LYS A N 1
ATOM 635 C CA . LYS A 1 92 ? -7.134 0.502 -9.602 1.00 97.62 92 LYS A CA 1
ATOM 636 C C . LYS A 1 92 ? -6.317 0.616 -8.322 1.00 97.62 92 LYS A C 1
ATOM 638 O O . LYS A 1 92 ? -5.219 0.076 -8.244 1.00 97.62 92 LYS A O 1
ATOM 643 N N . VAL A 1 93 ? -6.922 1.220 -7.304 1.00 97.62 93 VAL A N 1
ATOM 644 C CA . VAL A 1 93 ? -6.449 1.188 -5.917 1.00 97.62 93 VAL A CA 1
ATOM 645 C C . VAL A 1 93 ? -7.580 0.634 -5.056 1.00 97.62 93 VAL A C 1
ATOM 647 O O . VAL A 1 93 ? -8.725 1.069 -5.172 1.00 97.62 93 VAL A O 1
ATOM 650 N N . GLY A 1 94 ? -7.281 -0.376 -4.242 1.00 98.00 94 GLY 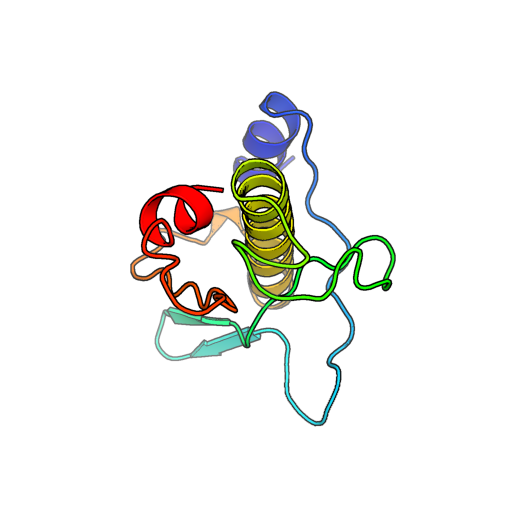A N 1
ATOM 651 C CA . GLY A 1 94 ? -8.218 -0.943 -3.276 1.00 98.00 94 GLY A CA 1
ATOM 652 C C . GLY A 1 94 ? -7.651 -0.792 -1.874 1.00 98.00 94 GLY A C 1
ATOM 653 O O . GLY A 1 94 ? -6.605 -1.364 -1.586 1.00 98.00 94 GLY A O 1
ATOM 654 N N . VAL A 1 95 ? -8.341 -0.039 -1.018 1.00 98.19 95 VAL A N 1
ATOM 655 C CA . VAL A 1 95 ? -7.914 0.222 0.362 1.00 98.19 95 VAL A CA 1
ATOM 656 C C . VAL A 1 95 ? -8.925 -0.390 1.324 1.00 98.19 95 VAL A C 1
ATOM 658 O O . VAL A 1 95 ? -10.123 -0.121 1.233 1.00 98.19 95 VAL A O 1
ATOM 661 N N . PHE A 1 96 ? -8.441 -1.213 2.252 1.00 98.38 96 PHE A N 1
ATOM 662 C CA . PHE A 1 96 ? -9.252 -1.820 3.304 1.00 98.38 96 PHE A CA 1
ATOM 663 C C . PHE A 1 96 ? -8.902 -1.179 4.644 1.00 98.38 96 PHE A C 1
ATOM 665 O O . PHE A 1 96 ? -7.784 -1.321 5.130 1.00 98.38 96 PHE A O 1
ATOM 672 N N . VAL A 1 97 ? -9.868 -0.486 5.247 1.00 98.44 97 VAL A N 1
ATOM 673 C CA . VAL A 1 97 ? -9.677 0.228 6.515 1.00 98.44 97 VAL A CA 1
ATOM 674 C C . VAL A 1 97 ? -10.398 -0.519 7.631 1.00 98.44 97 VAL A C 1
ATOM 676 O O . VAL A 1 97 ? -11.633 -0.543 7.678 1.00 98.44 97 VAL A O 1
ATOM 679 N N . ALA A 1 98 ? -9.642 -1.114 8.556 1.00 98.44 98 ALA A N 1
ATOM 680 C CA . ALA A 1 98 ? -10.204 -1.678 9.780 1.00 98.44 98 ALA A CA 1
ATOM 681 C C . ALA A 1 98 ? -10.880 -0.551 10.576 1.00 98.44 98 ALA A C 1
ATOM 683 O O . ALA A 1 98 ? -10.207 0.349 11.055 1.00 98.44 98 ALA A O 1
ATOM 684 N N . SER A 1 99 ? -12.209 -0.566 10.674 1.00 98.56 99 SER A N 1
ATOM 685 C CA . SER A 1 99 ? -12.998 0.572 11.168 1.00 98.56 99 SER A CA 1
ATOM 686 C C . S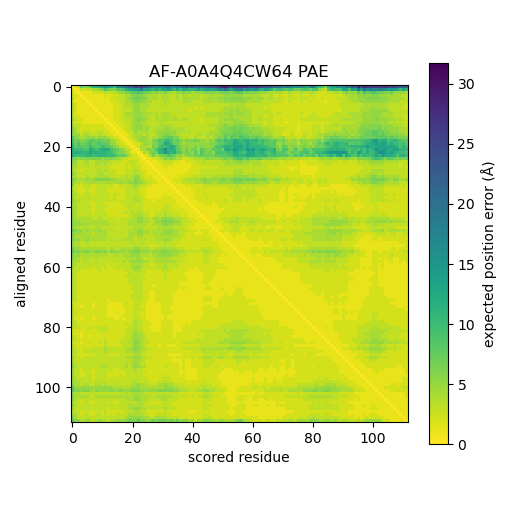ER A 1 99 ? -13.783 0.201 12.425 1.00 98.56 99 SER A C 1
ATOM 688 O O . SER A 1 99 ? -14.353 -0.892 12.510 1.00 98.56 99 SER A O 1
ATOM 690 N N . ALA A 1 100 ? -13.820 1.100 13.407 1.00 98.50 100 ALA A N 1
ATOM 691 C CA . ALA A 1 100 ? -14.675 0.969 14.579 1.00 98.50 100 ALA A CA 1
ATOM 692 C C . ALA A 1 100 ? -16.142 1.200 14.191 1.00 98.50 100 ALA A C 1
ATOM 694 O O . ALA A 1 100 ? -16.445 1.774 13.142 1.00 98.50 100 ALA A O 1
ATOM 695 N N . SER A 1 101 ? -17.068 0.748 15.041 1.00 98.12 101 SER A N 1
ATOM 696 C CA . SER A 1 101 ? -18.491 1.017 14.818 1.00 98.12 101 SER A CA 1
ATOM 697 C C . SER A 1 101 ? -18.733 2.528 14.789 1.00 98.12 101 SER A C 1
ATOM 699 O O . SER A 1 101 ? -18.289 3.238 15.686 1.00 98.12 101 SER A O 1
ATOM 701 N N . GLY A 1 102 ? -19.418 3.012 13.753 1.00 97.81 102 GLY A N 1
ATOM 702 C CA . GLY A 1 102 ? -19.711 4.435 13.563 1.00 97.81 102 GLY A CA 1
ATOM 703 C C . GLY A 1 102 ? -18.636 5.236 12.820 1.00 97.81 102 GLY A C 1
ATOM 704 O O . GLY A 1 102 ? -18.907 6.375 12.450 1.00 97.81 102 GLY A O 1
ATOM 705 N N . PHE A 1 103 ? -17.456 4.670 12.534 1.00 98.38 103 PHE A N 1
ATOM 706 C CA . PHE A 1 103 ? -16.471 5.346 11.687 1.00 98.38 103 PHE A CA 1
ATOM 707 C C . PHE A 1 103 ? -16.849 5.242 10.203 1.00 98.38 103 PHE A C 1
ATOM 709 O O . PHE A 1 103 ? -17.002 4.146 9.661 1.00 98.38 103 PHE A O 1
ATOM 716 N N . THR A 1 104 ?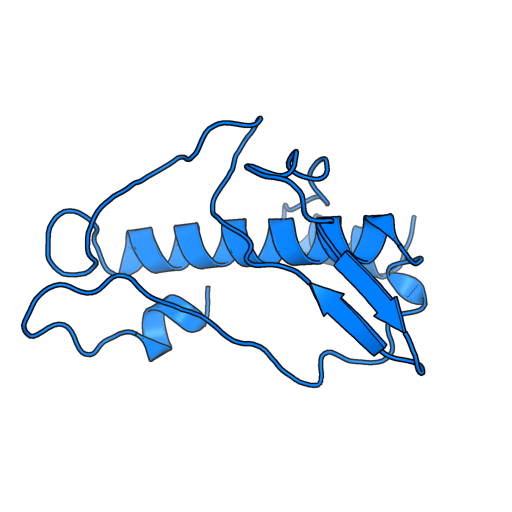 -16.956 6.389 9.530 1.00 98.25 104 THR A N 1
ATOM 717 C CA . THR A 1 104 ? -17.321 6.495 8.103 1.00 98.25 104 THR A CA 1
ATOM 718 C C . THR A 1 104 ? -16.335 7.351 7.296 1.00 98.25 104 THR A C 1
ATOM 720 O O . THR A 1 104 ? -16.646 7.802 6.195 1.00 98.25 104 THR A O 1
ATOM 723 N N . GLY A 1 105 ? -15.149 7.620 7.854 1.00 98.19 105 GLY A N 1
ATOM 724 C CA . GLY A 1 105 ? -14.112 8.469 7.256 1.00 98.19 105 GLY A CA 1
ATOM 725 C C . GLY A 1 105 ? -13.095 7.722 6.386 1.00 98.19 105 GLY A C 1
ATOM 726 O O . GLY A 1 105 ? -12.018 8.253 6.126 1.00 98.19 105 GLY A O 1
ATOM 727 N N . GLN A 1 106 ? -13.396 6.496 5.945 1.00 98.69 106 GLN A N 1
ATOM 728 C CA . GLN A 1 106 ? -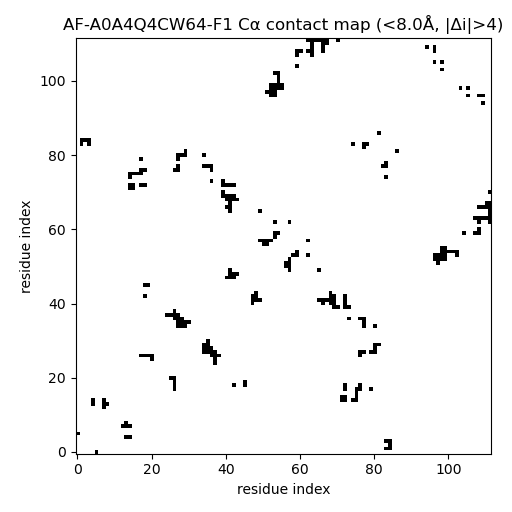12.476 5.653 5.168 1.00 98.69 106 GLN A CA 1
ATOM 729 C C . GLN A 1 106 ? -11.932 6.333 3.899 1.00 98.69 106 GLN A C 1
ATOM 731 O O . GLN A 1 106 ? -10.751 6.137 3.622 1.00 98.69 106 GLN A O 1
ATOM 736 N N . PRO A 1 107 ? -12.704 7.150 3.146 1.00 98.31 107 PRO A N 1
ATOM 737 C CA . PRO A 1 107 ? -12.156 7.859 1.989 1.00 98.31 107 PRO A CA 1
ATOM 738 C C . PRO A 1 107 ? -11.022 8.824 2.354 1.00 98.31 107 PRO A C 1
ATOM 740 O O . PRO A 1 107 ? -10.079 8.960 1.588 1.00 98.31 107 PRO A O 1
ATOM 743 N N . GLY A 1 108 ? -11.093 9.459 3.530 1.00 98.19 108 GLY A N 1
ATOM 744 C CA . GLY A 1 108 ? -10.028 10.329 4.028 1.00 98.19 108 GLY A CA 1
ATOM 745 C C . GLY A 1 108 ? -8.759 9.538 4.325 1.00 98.19 108 GLY A C 1
ATOM 746 O O . GLY A 1 108 ? -7.695 9.913 3.858 1.00 98.19 108 GLY A O 1
ATOM 747 N N . VAL A 1 109 ? -8.892 8.395 5.005 1.00 98.44 109 VAL A N 1
ATOM 748 C CA . VAL A 1 109 ? -7.776 7.470 5.271 1.00 98.44 109 VAL A CA 1
ATOM 749 C C . VAL A 1 109 ? -7.143 6.967 3.971 1.00 98.44 109 VAL A C 1
ATOM 751 O O . VAL A 1 109 ? -5.927 6.934 3.855 1.00 98.44 109 VAL A O 1
ATOM 754 N N . ALA A 1 110 ? -7.957 6.603 2.978 1.00 98.00 110 ALA A N 1
ATOM 755 C CA . ALA A 1 110 ? -7.495 6.043 1.708 1.00 98.00 110 ALA A CA 1
ATOM 756 C C . ALA A 1 110 ? -6.757 7.037 0.792 1.00 98.00 110 ALA A C 1
ATOM 758 O O . ALA A 1 110 ? -6.189 6.606 -0.208 1.00 98.00 110 ALA A O 1
ATOM 759 N N . ASN A 1 111 ? -6.779 8.336 1.107 1.00 97.00 111 ASN A N 1
ATOM 760 C CA . ASN A 1 111 ? -5.993 9.346 0.396 1.00 97.00 111 ASN A CA 1
ATOM 761 C C . ASN A 1 111 ? -4.516 9.368 0.821 1.00 97.00 111 ASN A C 1
ATOM 763 O O . ASN A 1 111 ? -3.732 10.066 0.176 1.00 97.00 111 ASN A O 1
ATOM 767 N N . GLY A 1 112 ? -4.179 8.668 1.910 1.00 88.50 112 GLY A N 1
ATOM 768 C CA . GLY A 1 112 ? -2.817 8.515 2.413 1.00 88.50 112 GLY A CA 1
ATOM 769 C C . GLY A 1 112 ? -1.913 7.765 1.458 1.00 88.50 112 GLY A C 1
ATOM 770 O O . GLY A 1 112 ? -2.345 6.723 0.917 1.00 88.50 112 GLY A O 1
#

Sequence (112 aa):
MSAVADRLAALGLSVPPVAKPVAAYVPALAHGGFVFTSGQLPFVDGVLVATGKVGGEVGAEEAYELARIAALNAVAAVGSVVDLDDVVQVVKVGVFVASASGFTGQPGVANG

Nearest PDB structures (foldseek):
  3d01-assembly1_I  TM=9.280E-01  e=5.294E-05  Agrobacterium fabrum str. C58
  3d01-assembly3_C  TM=9.270E-01  e=6.047E-05  Agrobacterium fabrum str. C58
  2otm-assembly1_C  TM=9.474E-01  e=1.708E-05  Shewanella oneidensis MR-1
  3d01-assembly1_K  TM=8.187E-01  e=1.951E-05  Agrobacterium fabrum str. C58
  9bki-assembly3_H-4  TM=8.009E-01  e=2.613E-04  Acinetobacter baylyi

Foldseek 3Di:
DAPVQVVQVVVVHGQDAAADDPDPDAQWDDDPNDIDGDQFWLDDPNDRPDDDADVPPADLVRLLVRLVSRVSSNLNSSCVHDPSNPDPDDPDDDDDGRHDPPDDCVVSSNND

Mean predicted aligned error: 3.09 Å

Secondary structure (DSSP, 8-state):
--HHHHHHHHTT--PPPPPPPSSSS-SEEEETTEEEEPP---EETTEE---S-BTTTB-HHHHHHHHHHHHHHHHHHHHTTS-G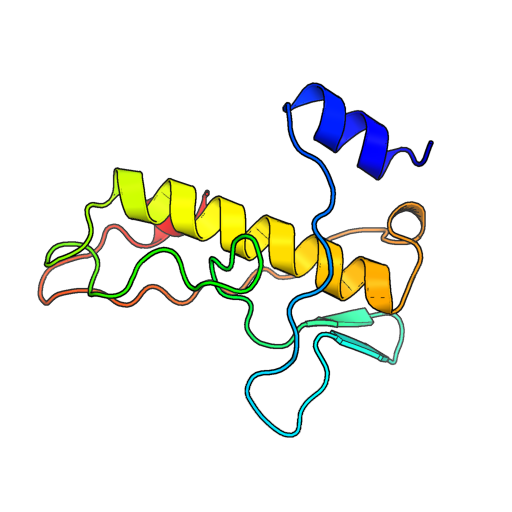GG------------B-TT---HHHHTT-

Solvent-accessible surface area (backbone atoms only — not comparable to full-atom values): 6890 Å² total; per-residue (Å²): 131,52,72,58,54,53,55,33,45,77,70,78,40,75,80,54,81,63,69,77,60,94,57,103,61,64,53,41,50,74,56,96,95,42,76,48,68,49,95,56,57,38,54,56,98,84,38,73,76,76,83,65,24,30,71,59,80,28,49,61,72,58,43,15,56,40,31,33,39,12,49,46,45,43,52,20,23,49,48,72,74,43,64,63,76,73,59,87,73,85,92,75,87,88,80,86,72,57,57,26,92,89,52,80,59,56,72,65,23,62,73,49

Radius of gyration: 14.64 Å; Cα contacts (8 Å, |Δi|>4): 148; chains: 1; bounding box: 38×34×38 Å

pLDDT: mean 94.73, std 5.69, range [63.56, 98.69]